Protein AF-A0AAD3E4Z2-F1 (afdb_monomer_lite)

pLDDT: mean 75.25, std 12.5, range [42.59, 95.5]

Organism: NCBI:txid47775

Structure (mmCIF, N/CA/C/O backbone):
data_AF-A0AAD3E4Z2-F1
#
_entry.id   AF-A0AAD3E4Z2-F1
#
loop_
_atom_site.group_PDB
_atom_site.id
_atom_site.type_symbol
_atom_site.label_atom_id
_atom_site.label_alt_id
_atom_site.label_comp_id
_atom_site.label_asym_id
_atom_site.label_entity_id
_atom_site.label_seq_id
_atom_site.pdbx_PDB_ins_code
_atom_site.Cartn_x
_atom_site.Cartn_y
_atom_site.Cartn_z
_atom_site.occupancy
_atom_site.B_iso_or_equiv
_atom_site.auth_seq_id
_atom_site.auth_comp_id
_atom_site.auth_asym_id
_atom_site.auth_atom_id
_atom_site.pdbx_PDB_model_num
ATOM 1 N N . MET A 1 1 ? -6.244 19.804 -0.805 1.00 45.56 1 MET A N 1
ATOM 2 C CA . MET A 1 1 ? -5.254 18.737 -1.057 1.00 45.56 1 MET A CA 1
ATOM 3 C C . MET A 1 1 ? -5.823 17.843 -2.136 1.00 45.56 1 MET A C 1
ATOM 5 O O . MET A 1 1 ? -6.939 17.375 -1.962 1.00 45.56 1 MET A O 1
ATOM 9 N N . GLU A 1 2 ? -5.114 17.656 -3.246 1.00 52.72 2 GLU A N 1
ATOM 10 C CA . GLU A 1 2 ? -5.457 16.604 -4.209 1.00 52.72 2 GLU A CA 1
ATOM 11 C C . GLU A 1 2 ? -4.929 15.277 -3.657 1.00 52.72 2 GLU A C 1
ATOM 13 O O . GLU A 1 2 ? -3.735 15.157 -3.377 1.00 52.72 2 GLU A O 1
ATOM 18 N N . PHE A 1 3 ? -5.822 14.314 -3.439 1.00 56.41 3 PHE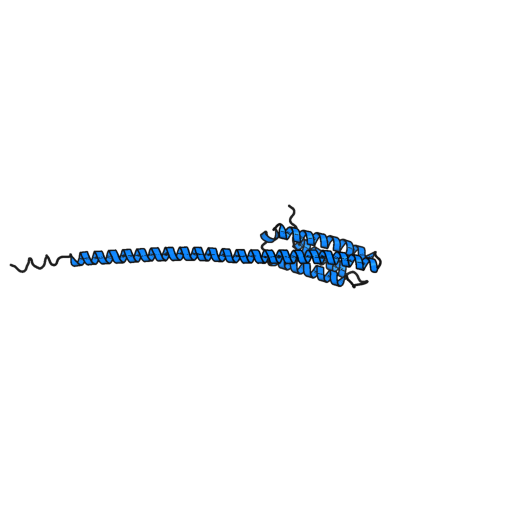 A N 1
ATOM 19 C CA . PHE A 1 3 ? -5.447 12.957 -3.055 1.00 56.41 3 PHE A CA 1
ATOM 20 C C . PHE A 1 3 ? -5.157 12.152 -4.319 1.00 56.41 3 PHE A C 1
ATOM 22 O O . PHE A 1 3 ? -5.949 12.158 -5.263 1.00 56.41 3 PHE A O 1
ATOM 29 N N . PHE A 1 4 ? -4.026 11.454 -4.341 1.00 65.81 4 PHE A N 1
ATOM 30 C CA . PHE A 1 4 ? -3.671 10.574 -5.443 1.00 65.81 4 PHE A CA 1
ATOM 31 C C . PHE A 1 4 ? -4.363 9.231 -5.245 1.00 65.81 4 PHE A C 1
ATOM 33 O O . PHE A 1 4 ? -4.284 8.619 -4.176 1.00 65.81 4 PHE A O 1
ATOM 40 N N . THR A 1 5 ? -5.059 8.766 -6.281 1.00 79.50 5 THR A N 1
ATOM 41 C CA . THR A 1 5 ? -5.741 7.477 -6.232 1.00 79.50 5 THR A CA 1
ATOM 42 C C . THR A 1 5 ? -4.738 6.363 -6.497 1.00 79.50 5 THR A C 1
ATOM 44 O O . THR A 1 5 ? -4.043 6.353 -7.515 1.00 79.50 5 THR A O 1
ATOM 47 N N . ILE A 1 6 ? -4.677 5.395 -5.582 1.00 81.50 6 ILE A N 1
ATOM 48 C CA . ILE A 1 6 ? -3.804 4.224 -5.711 1.00 81.50 6 ILE A CA 1
ATOM 49 C C . ILE A 1 6 ? -4.059 3.479 -7.032 1.00 81.50 6 ILE A C 1
ATOM 51 O O . ILE A 1 6 ? -3.116 3.116 -7.729 1.00 81.50 6 ILE A O 1
ATOM 55 N N . GLY A 1 7 ? -5.326 3.410 -7.460 1.00 82.94 7 GLY A N 1
ATOM 56 C CA . GLY A 1 7 ? -5.732 2.837 -8.745 1.00 82.94 7 GLY A CA 1
ATOM 57 C C . GLY A 1 7 ? -5.131 3.540 -9.970 1.00 82.94 7 GLY A C 1
ATOM 58 O O . GLY A 1 7 ? -4.748 2.873 -10.931 1.00 82.94 7 GLY A O 1
ATOM 59 N N . ALA A 1 8 ? -4.962 4.868 -9.942 1.00 85.06 8 ALA A N 1
ATOM 60 C CA . ALA A 1 8 ? -4.306 5.579 -11.043 1.00 85.06 8 ALA A CA 1
ATOM 61 C C . ALA A 1 8 ? -2.806 5.259 -11.117 1.00 85.06 8 ALA A C 1
ATOM 63 O O . ALA A 1 8 ? -2.235 5.218 -12.206 1.00 85.06 8 ALA A O 1
ATOM 64 N N . VAL A 1 9 ? -2.164 5.014 -9.972 1.00 84.06 9 VAL A N 1
ATOM 65 C CA . VAL A 1 9 ? -0.747 4.629 -9.919 1.00 84.06 9 VAL A CA 1
ATOM 66 C C . VAL A 1 9 ? -0.555 3.175 -10.356 1.00 84.06 9 VAL A C 1
ATOM 68 O O . VAL A 1 9 ? 0.356 2.908 -11.133 1.00 84.06 9 VAL A O 1
ATOM 71 N N . ILE A 1 10 ? -1.454 2.267 -9.966 1.00 85.56 10 ILE A N 1
ATOM 72 C CA . ILE A 1 10 ? -1.491 0.876 -10.454 1.00 85.56 10 ILE A CA 1
ATOM 73 C C . ILE A 1 10 ? -1.631 0.845 -11.983 1.00 85.56 10 ILE A C 1
ATOM 75 O O . ILE A 1 10 ? -0.868 0.164 -12.663 1.00 85.56 10 ILE A O 1
ATOM 79 N N . THR A 1 11 ? -2.547 1.644 -12.536 1.00 87.38 11 THR A N 1
ATOM 80 C CA . THR A 1 11 ? -2.731 1.758 -13.994 1.00 87.38 11 THR A CA 1
ATOM 81 C C . THR A 1 11 ? -1.463 2.282 -14.680 1.00 87.38 11 THR A C 1
ATOM 83 O O . THR A 1 11 ? -1.077 1.813 -15.747 1.00 87.38 11 THR A O 1
ATOM 86 N N . LEU A 1 12 ? -0.763 3.233 -14.052 1.00 84.38 12 LEU A N 1
ATOM 87 C CA . LEU A 1 12 ? 0.498 3.754 -14.574 1.00 84.38 12 LEU A CA 1
ATOM 88 C C . LEU A 1 12 ? 1.622 2.704 -14.556 1.00 84.38 12 LEU A C 1
ATOM 90 O O . LEU A 1 12 ? 2.438 2.702 -15.476 1.00 84.38 12 LEU A O 1
ATOM 94 N N . CYS A 1 13 ? 1.664 1.810 -13.561 1.00 83.88 13 CYS A N 1
ATOM 95 C CA . CYS A 1 13 ? 2.580 0.666 -13.571 1.00 83.88 13 CYS A CA 1
ATOM 96 C C . CYS A 1 13 ? 2.341 -0.223 -14.796 1.00 83.88 13 CYS A C 1
ATOM 98 O O . CYS A 1 13 ? 3.298 -0.532 -15.502 1.00 83.88 13 CYS A O 1
ATOM 100 N N . ALA A 1 14 ? 1.080 -0.567 -15.079 1.00 84.69 14 ALA A N 1
ATOM 101 C CA . ALA A 1 14 ? 0.722 -1.396 -16.230 1.00 84.69 14 ALA A CA 1
ATOM 102 C C . ALA A 1 14 ? 1.179 -0.758 -17.553 1.00 84.69 14 ALA A C 1
ATOM 104 O O . ALA A 1 14 ? 1.888 -1.395 -18.326 1.00 84.69 14 ALA A O 1
ATOM 105 N N . HIS A 1 15 ? 0.902 0.534 -17.763 1.00 84.75 15 HIS A N 1
ATOM 106 C CA . HIS A 1 15 ? 1.352 1.241 -18.969 1.00 84.75 15 HIS A CA 1
ATOM 107 C C . HIS A 1 15 ? 2.879 1.292 -19.110 1.00 84.75 15 HIS A C 1
ATOM 109 O O . HIS A 1 15 ? 3.412 1.205 -20.213 1.00 84.75 15 HIS A O 1
ATOM 115 N N . VAL A 1 16 ? 3.607 1.470 -18.003 1.00 80.06 16 VAL A N 1
ATOM 116 C CA . VAL A 1 16 ? 5.075 1.449 -18.027 1.00 80.06 16 VAL A CA 1
ATOM 117 C C . VAL A 1 16 ? 5.588 0.059 -18.383 1.00 80.06 16 VAL A C 1
ATOM 119 O O . VAL A 1 16 ? 6.527 -0.046 -19.164 1.00 80.06 16 VAL A O 1
ATOM 122 N N . TRP A 1 17 ? 4.988 -0.988 -17.820 1.00 82.94 17 TRP A N 1
ATOM 123 C CA . TRP A 1 17 ? 5.352 -2.369 -18.109 1.00 82.94 17 TRP A CA 1
ATOM 124 C C . TRP A 1 17 ? 5.124 -2.711 -19.587 1.00 82.94 17 TRP A C 1
ATOM 126 O O . TRP A 1 17 ? 6.060 -3.146 -20.252 1.00 82.94 17 TRP A O 1
ATOM 136 N N . GLU A 1 18 ? 3.946 -2.394 -20.129 1.00 82.44 18 GLU A N 1
ATOM 137 C CA . GLU A 1 18 ? 3.632 -2.571 -21.554 1.00 82.44 18 GLU A CA 1
ATOM 138 C C . GLU A 1 18 ? 4.613 -1.804 -22.449 1.00 82.44 18 GLU A C 1
ATOM 140 O O . GLU A 1 18 ? 5.146 -2.342 -23.416 1.00 82.44 18 GLU A O 1
ATOM 145 N N . ALA A 1 19 ? 4.917 -0.548 -22.107 1.00 77.62 19 ALA A N 1
ATOM 146 C CA . ALA A 1 19 ? 5.860 0.260 -22.874 1.00 77.62 19 ALA A CA 1
ATOM 147 C C . ALA A 1 19 ? 7.285 -0.318 -22.868 1.00 77.62 19 ALA A C 1
ATOM 149 O O . ALA A 1 19 ? 8.036 -0.092 -23.816 1.00 77.62 19 ALA A O 1
ATOM 150 N N . VAL A 1 20 ? 7.669 -1.027 -21.804 1.00 76.50 20 VAL A N 1
ATOM 151 C CA . VAL A 1 20 ? 8.956 -1.722 -21.712 1.00 76.50 20 VAL A CA 1
ATOM 152 C C . VAL A 1 20 ? 8.947 -3.008 -22.540 1.00 76.50 20 VAL A C 1
ATOM 154 O O . VAL A 1 20 ? 9.919 -3.256 -23.250 1.00 76.50 20 VAL A O 1
ATOM 157 N N . ASP A 1 21 ? 7.866 -3.789 -22.487 1.00 77.38 21 ASP A N 1
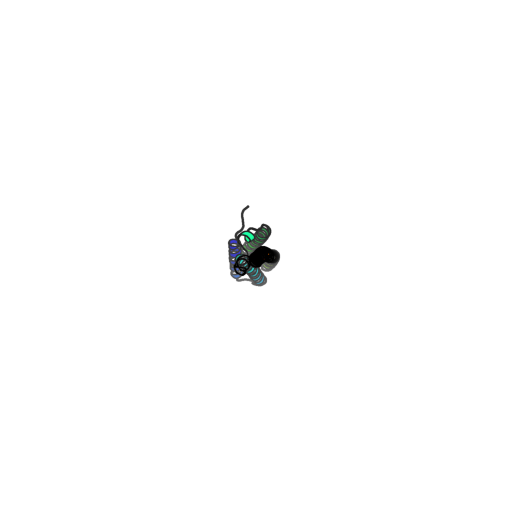ATOM 158 C CA . ASP A 1 21 ? 7.731 -5.053 -23.226 1.00 77.38 21 ASP A CA 1
ATOM 159 C C . ASP A 1 21 ? 7.715 -4.844 -24.752 1.00 77.38 21 ASP A C 1
ATOM 161 O O . ASP A 1 21 ? 8.306 -5.614 -25.506 1.00 77.38 21 ASP A O 1
ATOM 165 N N . MET A 1 22 ? 7.149 -3.720 -25.204 1.00 76.19 22 MET A N 1
ATOM 166 C CA . MET A 1 22 ? 7.107 -3.313 -26.615 1.00 76.19 22 MET A CA 1
ATOM 167 C C . MET A 1 22 ? 8.476 -2.896 -27.196 1.00 76.19 22 MET A C 1
ATOM 169 O O . MET A 1 22 ? 8.568 -2.551 -28.376 1.00 76.19 22 MET A O 1
ATOM 173 N N . ILE A 1 23 ? 9.556 -2.882 -26.402 1.00 72.12 23 ILE A N 1
ATOM 174 C CA . ILE A 1 23 ? 10.911 -2.584 -26.887 1.00 72.12 23 ILE A CA 1
ATOM 175 C C . ILE A 1 23 ? 11.584 -3.887 -27.336 1.00 72.12 23 ILE A C 1
ATOM 177 O O . ILE A 1 23 ? 12.150 -4.630 -26.537 1.00 72.12 23 ILE A O 1
ATOM 181 N N . GLU A 1 24 ? 11.565 -4.131 -28.647 1.00 63.28 24 GLU A N 1
ATOM 182 C CA . GLU A 1 24 ? 12.104 -5.354 -29.265 1.00 63.28 24 GLU A CA 1
ATOM 183 C C . GLU A 1 24 ? 13.644 -5.465 -29.167 1.00 63.28 24 GLU A C 1
ATOM 185 O O . GLU A 1 24 ? 14.185 -6.565 -29.039 1.00 63.28 24 GLU A O 1
ATOM 190 N N . ASP A 1 25 ? 14.361 -4.331 -29.158 1.00 59.47 25 ASP A N 1
ATOM 191 C CA . ASP A 1 25 ? 15.830 -4.272 -29.192 1.00 59.47 25 ASP A CA 1
ATOM 192 C C . ASP A 1 25 ? 16.467 -3.996 -27.816 1.00 59.47 25 ASP A C 1
ATOM 194 O O . ASP A 1 25 ? 16.352 -2.897 -27.264 1.00 59.47 25 ASP A O 1
ATOM 198 N N . SER A 1 26 ? 17.293 -4.941 -27.342 1.00 56.62 26 SER A N 1
ATOM 199 C CA . SER A 1 26 ? 18.105 -4.870 -26.109 1.00 56.62 26 SER A CA 1
ATOM 200 C C . SER A 1 26 ? 17.297 -4.883 -24.800 1.00 56.62 26 SER A C 1
ATOM 202 O O . SER A 1 26 ? 17.237 -3.889 -24.072 1.00 56.62 26 SER A O 1
ATOM 204 N N . LYS A 1 27 ? 16.799 -6.069 -24.431 1.00 58.09 27 LYS A N 1
ATOM 205 C CA . LYS A 1 27 ? 16.125 -6.359 -23.148 1.00 58.09 27 LYS A CA 1
ATOM 206 C C . LYS A 1 27 ? 17.017 -6.256 -21.896 1.00 58.09 27 LYS A C 1
ATOM 208 O O . LYS A 1 27 ? 16.527 -6.154 -20.770 1.00 58.09 27 LYS A O 1
ATOM 213 N N . LEU A 1 28 ? 18.343 -6.210 -22.073 1.00 55.47 28 LEU A N 1
ATOM 214 C CA . LEU A 1 28 ? 19.323 -6.102 -20.984 1.00 55.47 28 LEU A CA 1
ATOM 215 C C . LEU A 1 28 ? 19.136 -4.799 -20.181 1.00 55.47 28 LEU A C 1
ATOM 217 O O . LEU A 1 28 ? 19.526 -3.715 -20.611 1.00 55.47 28 LEU A O 1
ATOM 221 N N . GLY A 1 29 ? 18.540 -4.924 -18.992 1.00 57.97 29 GLY A N 1
ATOM 222 C CA . GLY A 1 29 ? 18.260 -3.831 -18.049 1.00 57.97 29 GLY A CA 1
ATOM 223 C C . GLY A 1 29 ? 16.809 -3.334 -18.064 1.00 57.97 29 GLY A C 1
ATOM 224 O O . GLY A 1 29 ? 16.350 -2.792 -17.058 1.00 57.97 29 GLY A O 1
ATOM 225 N N . LEU A 1 30 ? 16.077 -3.577 -19.153 1.00 68.88 30 LEU A N 1
ATOM 226 C CA . LEU A 1 30 ? 14.650 -3.274 -19.281 1.00 68.88 30 LEU A CA 1
ATOM 227 C C . LEU A 1 30 ? 13.779 -4.354 -18.625 1.00 68.88 30 LEU A C 1
ATOM 229 O O . LEU A 1 30 ? 12.847 -4.009 -17.907 1.00 68.88 30 LEU A O 1
ATOM 233 N N . ASP A 1 31 ? 14.155 -5.631 -18.719 1.00 72.75 31 ASP A N 1
ATOM 234 C CA . ASP A 1 31 ? 13.451 -6.714 -18.008 1.00 72.75 31 ASP A CA 1
ATOM 235 C C . ASP A 1 31 ? 13.483 -6.507 -16.487 1.00 72.75 31 ASP A C 1
ATOM 237 O O . ASP A 1 31 ? 12.495 -6.691 -15.777 1.00 72.75 31 ASP A O 1
ATOM 241 N N . HIS A 1 32 ? 14.628 -6.051 -15.969 1.00 73.88 32 HIS A N 1
ATOM 242 C CA . HIS A 1 32 ? 14.761 -5.759 -14.546 1.00 73.88 32 HIS A CA 1
ATOM 243 C C . HIS A 1 32 ? 13.896 -4.559 -14.137 1.00 73.88 32 HIS A C 1
ATOM 245 O O . HIS A 1 32 ? 13.344 -4.542 -13.039 1.00 73.88 32 HIS A O 1
ATOM 251 N N . LEU A 1 33 ? 13.740 -3.571 -15.023 1.00 73.56 33 LEU A N 1
ATOM 252 C CA . LEU A 1 33 ? 12.855 -2.428 -14.816 1.00 73.56 33 LEU A CA 1
ATOM 253 C C . LEU A 1 33 ? 11.388 -2.858 -14.784 1.00 73.56 33 LEU A C 1
ATOM 255 O O . LEU A 1 33 ? 10.684 -2.492 -13.845 1.00 73.56 33 LEU A O 1
ATOM 259 N N . ALA A 1 34 ? 10.962 -3.672 -15.749 1.00 78.00 34 ALA A N 1
ATOM 260 C CA . ALA A 1 34 ? 9.626 -4.253 -15.800 1.00 78.00 34 ALA A CA 1
ATOM 261 C C . ALA A 1 34 ? 9.309 -5.043 -14.520 1.00 78.00 34 ALA A C 1
ATOM 263 O O . ALA A 1 34 ? 8.276 -4.810 -13.896 1.00 78.00 34 ALA A O 1
ATOM 264 N N . GLN A 1 35 ? 10.239 -5.886 -14.058 1.00 81.06 35 GLN A N 1
ATOM 265 C CA . GLN A 1 35 ? 10.071 -6.631 -12.809 1.00 81.06 35 GLN A CA 1
ATOM 266 C C . GLN A 1 35 ? 9.927 -5.712 -11.588 1.00 81.06 35 GLN A C 1
ATOM 268 O O . GLN A 1 35 ? 9.107 -5.968 -10.711 1.00 81.06 35 GLN A O 1
ATOM 273 N N . GLN A 1 36 ? 10.714 -4.634 -11.496 1.00 80.38 36 GLN A N 1
ATOM 274 C CA . GLN A 1 36 ? 10.595 -3.694 -10.375 1.00 80.38 36 GLN A CA 1
ATOM 275 C C . GLN A 1 36 ? 9.274 -2.917 -10.409 1.00 80.38 36 GLN A C 1
ATOM 277 O O . GLN A 1 36 ? 8.693 -2.670 -9.355 1.00 80.38 36 GLN A O 1
ATOM 282 N N . VAL A 1 37 ? 8.789 -2.548 -11.597 1.00 82.50 37 VAL A N 1
ATOM 283 C CA . VAL A 1 37 ? 7.474 -1.911 -11.771 1.00 82.50 37 VAL A CA 1
ATOM 284 C C . VAL A 1 37 ? 6.360 -2.856 -11.321 1.00 82.50 37 VAL A C 1
ATOM 286 O O . VAL A 1 37 ? 5.482 -2.425 -10.576 1.00 82.50 37 VAL A O 1
ATOM 289 N N . HIS A 1 38 ? 6.448 -4.138 -11.684 1.00 83.12 38 HIS A N 1
ATOM 290 C CA . HIS A 1 38 ? 5.507 -5.167 -11.242 1.00 83.12 38 HIS A CA 1
ATOM 291 C C . HIS A 1 38 ? 5.513 -5.326 -9.717 1.00 83.12 38 HIS A C 1
ATOM 293 O O . HIS A 1 38 ? 4.471 -5.237 -9.081 1.00 83.12 38 HIS A O 1
ATOM 299 N N . ASN A 1 39 ? 6.692 -5.436 -9.097 1.00 81.50 39 ASN A N 1
ATOM 300 C CA . ASN A 1 39 ? 6.794 -5.550 -7.639 1.00 81.50 39 ASN A CA 1
ATOM 301 C C . ASN A 1 39 ? 6.165 -4.345 -6.912 1.00 81.50 39 ASN A C 1
ATOM 303 O O . ASN A 1 39 ? 5.582 -4.493 -5.840 1.00 81.50 39 ASN A O 1
ATOM 307 N N . VAL A 1 40 ? 6.301 -3.135 -7.467 1.00 81.69 40 VAL A N 1
ATOM 308 C CA . VAL A 1 40 ? 5.656 -1.932 -6.916 1.00 81.69 40 VAL A CA 1
ATOM 309 C C . VAL A 1 40 ? 4.145 -1.972 -7.124 1.00 81.69 40 VAL A C 1
ATOM 311 O O . VAL A 1 40 ? 3.406 -1.582 -6.224 1.00 81.69 40 VAL A O 1
ATOM 314 N N . GLN A 1 41 ? 3.679 -2.450 -8.277 1.00 85.69 41 GLN A N 1
ATOM 315 C CA . GLN A 1 41 ? 2.259 -2.641 -8.556 1.00 85.69 41 GLN A CA 1
ATOM 316 C C . GLN A 1 41 ? 1.615 -3.613 -7.565 1.00 85.69 41 GLN A C 1
ATOM 318 O O . GLN A 1 41 ? 0.606 -3.258 -6.962 1.00 85.69 41 GLN A O 1
ATOM 323 N N . ASP A 1 42 ? 2.234 -4.771 -7.328 1.00 85.38 42 ASP A N 1
ATOM 324 C CA . ASP A 1 42 ? 1.751 -5.767 -6.365 1.00 85.38 42 ASP A CA 1
ATOM 325 C C . ASP A 1 42 ? 1.618 -5.159 -4.967 1.00 85.38 42 ASP A C 1
ATOM 327 O O . ASP A 1 42 ? 0.608 -5.339 -4.292 1.00 85.38 42 ASP A O 1
ATOM 331 N N . LYS A 1 43 ? 2.602 -4.352 -4.552 1.00 79.56 43 LYS A N 1
ATOM 332 C CA . LYS A 1 43 ? 2.570 -3.652 -3.260 1.00 79.56 43 LYS A CA 1
ATOM 333 C C . LYS A 1 43 ? 1.482 -2.583 -3.180 1.00 79.56 43 LYS A C 1
ATOM 335 O O . LYS A 1 43 ? 0.944 -2.349 -2.102 1.00 79.56 43 LYS A O 1
ATOM 340 N N . LEU A 1 44 ? 1.157 -1.918 -4.287 1.00 83.19 44 LEU A N 1
ATOM 341 C CA . LEU A 1 44 ? 0.047 -0.964 -4.342 1.00 83.19 44 LEU A CA 1
ATOM 342 C C . LEU A 1 44 ? -1.313 -1.674 -4.287 1.00 83.19 44 LEU A C 1
ATOM 344 O O . LEU A 1 44 ? -2.228 -1.149 -3.661 1.00 83.19 44 LEU A O 1
ATOM 348 N N . ILE A 1 45 ? -1.439 -2.852 -4.901 1.00 86.06 45 ILE A N 1
ATOM 349 C CA . ILE A 1 45 ? -2.644 -3.690 -4.810 1.00 86.06 45 ILE A CA 1
ATOM 350 C C . ILE A 1 45 ? -2.810 -4.199 -3.377 1.00 86.06 45 ILE A C 1
ATOM 352 O O . ILE A 1 45 ? -3.849 -3.981 -2.768 1.00 86.06 45 ILE A O 1
ATOM 356 N N . GLU A 1 46 ? -1.751 -4.760 -2.793 1.00 82.06 46 GLU A N 1
ATOM 357 C CA . GLU A 1 46 ? -1.741 -5.211 -1.398 1.00 82.06 46 GLU A CA 1
ATOM 358 C C . GLU A 1 46 ? -2.132 -4.074 -0.440 1.00 82.06 46 GLU A C 1
ATOM 360 O O . GLU A 1 46 ? -2.945 -4.259 0.460 1.00 82.06 46 GLU A O 1
ATOM 365 N N . ALA A 1 47 ? -1.622 -2.861 -0.668 1.00 79.31 47 ALA A N 1
ATOM 366 C CA . ALA A 1 47 ? -2.028 -1.686 0.093 1.00 79.31 47 ALA A CA 1
ATOM 367 C C . ALA A 1 47 ? -3.510 -1.329 -0.095 1.00 79.31 47 ALA A C 1
ATOM 369 O O . ALA A 1 47 ? -4.159 -0.933 0.868 1.00 79.31 47 ALA A O 1
ATOM 370 N N . GLN A 1 48 ? -4.037 -1.436 -1.317 1.00 84.25 48 GLN A N 1
ATOM 371 C CA . GLN A 1 48 ? -5.441 -1.157 -1.619 1.00 84.25 48 GLN A CA 1
ATOM 372 C C . GLN A 1 48 ? -6.386 -2.165 -0.953 1.00 84.25 48 GLN A C 1
ATOM 374 O O . GLN A 1 48 ? -7.462 -1.766 -0.509 1.00 84.25 48 GLN A O 1
ATOM 379 N N . ASP A 1 49 ? -5.975 -3.430 -0.877 1.00 83.19 49 ASP A N 1
ATOM 380 C CA . ASP A 1 49 ? -6.774 -4.521 -0.322 1.00 83.19 49 ASP A CA 1
ATOM 381 C C . ASP A 1 49 ? -6.706 -4.575 1.211 1.00 83.19 49 ASP A C 1
ATOM 383 O O . ASP A 1 49 ? -7.709 -4.855 1.868 1.00 83.19 49 ASP A O 1
ATOM 387 N N . LEU A 1 50 ? -5.532 -4.307 1.796 1.00 78.25 50 LEU A N 1
ATOM 388 C CA . LEU A 1 50 ? -5.304 -4.454 3.237 1.00 78.25 50 LEU A CA 1
ATOM 389 C C . LEU A 1 50 ? -5.600 -3.190 4.047 1.00 78.25 50 LEU A C 1
ATOM 391 O O . LEU A 1 50 ? -5.892 -3.293 5.240 1.00 78.25 50 LEU A O 1
ATOM 395 N N . LEU A 1 51 ? -5.492 -1.995 3.455 1.00 76.25 51 LEU A N 1
ATOM 396 C CA . LEU A 1 51 ? -5.684 -0.753 4.201 1.00 76.25 51 LEU A CA 1
ATOM 397 C C . LEU A 1 51 ? -7.129 -0.247 4.110 1.00 76.25 51 LEU A C 1
ATOM 399 O O . LEU A 1 51 ? -7.688 -0.139 3.016 1.00 76.25 51 LEU A O 1
ATOM 403 N N . PRO A 1 52 ? -7.719 0.185 5.241 1.00 80.06 52 PRO A N 1
ATOM 404 C CA . PRO A 1 52 ? -8.957 0.949 5.220 1.00 80.06 52 PRO A CA 1
ATOM 405 C C . PRO A 1 52 ? -8.827 2.192 4.329 1.00 80.06 52 PRO A C 1
ATOM 407 O O . PRO A 1 52 ? -7.781 2.844 4.292 1.00 80.06 52 PRO A O 1
ATOM 410 N N . GLN A 1 53 ? -9.923 2.583 3.672 1.00 79.38 53 GLN A N 1
ATOM 411 C CA . GLN A 1 53 ? -9.972 3.759 2.785 1.00 79.38 53 GLN A CA 1
ATOM 412 C C . GLN A 1 53 ? -9.485 5.055 3.449 1.00 79.38 53 GLN A C 1
ATOM 414 O O . GLN A 1 53 ? -8.972 5.946 2.773 1.00 79.38 53 GLN A O 1
ATOM 419 N N . ASP A 1 54 ? -9.631 5.173 4.766 1.00 81.56 54 ASP A N 1
ATOM 420 C CA . ASP A 1 54 ? -9.200 6.355 5.509 1.00 81.56 54 ASP A CA 1
ATOM 421 C C . ASP A 1 54 ? -7.693 6.351 5.792 1.00 81.56 54 ASP A C 1
ATOM 423 O O . ASP A 1 54 ? -7.056 7.402 5.729 1.00 81.56 54 ASP A O 1
ATOM 427 N N . GLU A 1 55 ? -7.090 5.175 5.971 1.00 79.44 55 GLU A N 1
ATOM 428 C CA . GLU A 1 55 ? -5.636 5.025 6.102 1.00 79.44 55 GLU A CA 1
ATOM 429 C C . GLU A 1 55 ? -4.931 5.245 4.757 1.00 79.44 55 GLU A C 1
ATOM 431 O O . GLU A 1 55 ? -3.847 5.824 4.707 1.00 79.44 55 GLU A O 1
ATOM 436 N N . LEU A 1 56 ? -5.582 4.905 3.637 1.00 73.81 56 LEU A N 1
ATOM 437 C CA . LEU A 1 56 ? -5.093 5.247 2.294 1.00 73.81 56 LEU A CA 1
ATOM 438 C C . LEU A 1 56 ? -4.990 6.765 2.060 1.00 73.81 56 LEU A C 1
ATOM 440 O O . LEU A 1 56 ? -4.223 7.207 1.199 1.00 73.81 56 LEU A O 1
ATOM 444 N N . LYS A 1 57 ? -5.731 7.579 2.822 1.00 80.62 57 LYS A N 1
ATOM 445 C CA . LYS A 1 57 ? -5.664 9.052 2.780 1.00 80.62 57 LYS A CA 1
ATOM 446 C C . LYS A 1 57 ? -4.616 9.628 3.733 1.00 80.62 57 LYS A C 1
ATOM 448 O O . LYS A 1 57 ? -4.399 10.840 3.709 1.00 80.62 57 LYS A O 1
ATOM 453 N N . SER A 1 58 ? -3.962 8.793 4.543 1.00 81.75 58 SER A N 1
ATOM 454 C CA . SER A 1 58 ? -2.897 9.216 5.451 1.00 81.75 58 SER A CA 1
ATOM 455 C C . SER A 1 58 ? -1.782 9.935 4.691 1.00 81.75 58 SER A C 1
ATOM 457 O O . SER A 1 58 ? -1.376 9.518 3.604 1.00 81.75 58 SER A O 1
ATOM 459 N N . GLU A 1 59 ? -1.259 11.019 5.268 1.00 80.75 59 GLU A N 1
ATOM 460 C CA . GLU A 1 59 ? -0.222 11.843 4.640 1.00 80.75 59 GLU A CA 1
ATOM 461 C C . GLU A 1 59 ? 1.031 11.022 4.299 1.00 80.75 59 GLU A C 1
ATOM 463 O O . GLU A 1 59 ? 1.634 11.207 3.240 1.00 80.75 59 GLU A O 1
ATOM 468 N N . SER A 1 60 ? 1.402 10.068 5.158 1.00 76.56 60 SER A N 1
ATOM 469 C CA . SER A 1 60 ? 2.555 9.192 4.936 1.00 76.56 60 SER A CA 1
ATOM 470 C C . SER A 1 60 ? 2.359 8.281 3.717 1.00 76.56 60 SER A C 1
ATOM 472 O O . SER A 1 60 ? 3.277 8.142 2.902 1.00 76.56 60 SER A O 1
ATOM 474 N N . VAL A 1 61 ? 1.154 7.724 3.553 1.00 76.12 61 VAL A N 1
ATOM 475 C CA . VAL A 1 61 ? 0.760 6.890 2.407 1.00 76.12 61 VAL A CA 1
ATOM 476 C C . VAL A 1 61 ? 0.715 7.724 1.141 1.00 76.12 61 VAL A C 1
ATOM 478 O O . VAL A 1 61 ? 1.357 7.382 0.152 1.00 76.12 61 VAL A O 1
ATOM 481 N N . GLN A 1 62 ? 0.028 8.863 1.177 1.00 82.50 62 GLN A N 1
ATOM 482 C CA . GLN A 1 62 ? -0.109 9.757 0.031 1.00 82.50 62 GLN A CA 1
ATOM 483 C C . GLN A 1 62 ? 1.246 10.288 -0.448 1.00 82.50 62 GLN A C 1
ATOM 485 O O . GLN A 1 62 ? 1.492 10.365 -1.652 1.00 82.50 62 GLN A O 1
ATOM 490 N N . LYS A 1 63 ? 2.175 10.576 0.471 1.00 81.69 63 LYS A N 1
ATOM 491 C CA . LYS A 1 63 ? 3.549 10.966 0.131 1.00 81.69 63 LYS A CA 1
ATOM 492 C C . LYS A 1 63 ? 4.320 9.834 -0.554 1.00 81.69 63 LYS A C 1
ATOM 494 O O . LYS A 1 63 ? 5.042 10.099 -1.516 1.00 81.69 63 LYS A O 1
ATOM 499 N N . ALA A 1 64 ? 4.152 8.589 -0.103 1.00 76.88 64 ALA A N 1
ATOM 500 C CA . ALA A 1 64 ? 4.757 7.421 -0.744 1.00 76.88 64 ALA A CA 1
ATOM 501 C C . ALA A 1 64 ? 4.151 7.150 -2.135 1.00 76.88 64 ALA A C 1
ATOM 503 O O . ALA A 1 64 ? 4.896 7.001 -3.104 1.00 76.88 64 ALA A O 1
ATOM 504 N N . ILE A 1 65 ? 2.817 7.175 -2.255 1.00 82.75 65 ILE A N 1
ATOM 505 C CA . ILE A 1 65 ? 2.082 7.008 -3.520 1.00 82.75 65 ILE A CA 1
ATOM 506 C C . ILE A 1 65 ? 2.509 8.075 -4.533 1.00 82.75 65 ILE A C 1
ATOM 508 O O . ILE A 1 65 ? 2.822 7.748 -5.677 1.00 82.75 65 ILE A O 1
ATOM 512 N N . LYS A 1 66 ? 2.594 9.342 -4.112 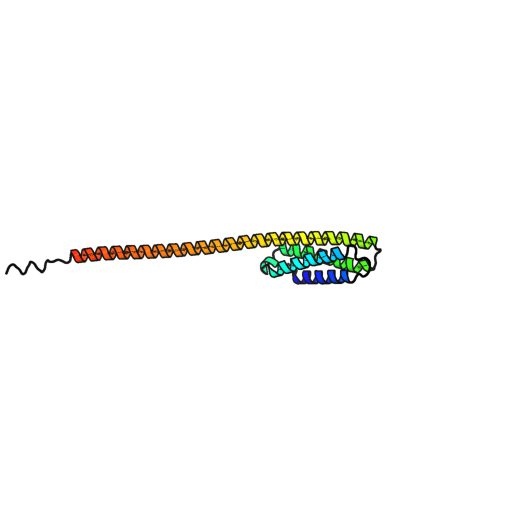1.00 83.75 66 LYS A N 1
ATOM 513 C CA . LYS A 1 66 ? 3.068 10.439 -4.963 1.00 83.75 66 LYS A CA 1
ATOM 514 C C . LYS A 1 66 ? 4.502 10.208 -5.443 1.00 83.75 66 LYS A C 1
ATOM 516 O O . LYS A 1 66 ? 4.774 10.342 -6.632 1.00 83.75 66 LYS A O 1
ATOM 521 N N . GLY A 1 67 ? 5.407 9.810 -4.546 1.00 79.81 67 GLY A N 1
ATOM 522 C CA . GLY A 1 67 ? 6.795 9.504 -4.905 1.00 79.81 67 GLY A CA 1
ATOM 523 C C . GLY A 1 67 ? 6.911 8.383 -5.944 1.00 79.81 67 GLY A C 1
ATOM 524 O O . GLY A 1 67 ? 7.724 8.475 -6.865 1.00 79.81 67 GLY A O 1
ATOM 525 N N . ILE A 1 68 ? 6.059 7.358 -5.844 1.00 80.12 68 ILE A N 1
ATOM 526 C CA . ILE A 1 68 ? 5.965 6.297 -6.853 1.00 80.12 68 ILE A CA 1
ATOM 527 C C . ILE A 1 68 ? 5.428 6.843 -8.171 1.00 80.12 68 ILE A C 1
ATOM 529 O O . ILE A 1 68 ? 6.014 6.584 -9.220 1.00 80.12 68 ILE A O 1
ATOM 533 N N . GLN A 1 69 ? 4.341 7.612 -8.136 1.00 84.69 69 GLN A N 1
ATOM 534 C CA . GLN A 1 69 ? 3.750 8.178 -9.343 1.00 84.69 69 GLN A CA 1
ATOM 535 C C . GLN A 1 69 ? 4.751 9.056 -10.105 1.00 84.69 69 GLN A C 1
ATOM 537 O O . GLN A 1 69 ? 4.852 8.946 -11.327 1.00 84.69 69 GLN A O 1
ATOM 542 N N . ASP A 1 70 ? 5.513 9.894 -9.402 1.00 83.38 70 ASP A N 1
ATOM 543 C CA . ASP A 1 70 ? 6.541 10.745 -10.002 1.00 83.38 70 ASP A CA 1
ATOM 544 C C . ASP A 1 70 ? 7.655 9.903 -10.648 1.00 83.38 70 ASP A C 1
ATOM 546 O O . ASP A 1 70 ? 8.027 10.144 -11.803 1.00 83.38 70 ASP A O 1
ATOM 550 N N . ALA A 1 71 ? 8.128 8.858 -9.957 1.00 78.19 71 ALA A N 1
ATOM 551 C CA . ALA A 1 71 ? 9.130 7.932 -10.484 1.00 78.19 71 ALA A CA 1
ATOM 552 C C . ALA A 1 71 ? 8.627 7.163 -11.720 1.00 78.19 71 ALA A C 1
ATOM 554 O O . ALA A 1 71 ? 9.359 7.025 -12.702 1.00 78.19 71 ALA A O 1
ATOM 555 N N . LEU A 1 72 ? 7.372 6.707 -11.711 1.00 81.44 72 LEU A N 1
ATOM 556 C CA . LEU A 1 72 ? 6.747 6.009 -12.835 1.00 81.44 72 LEU A CA 1
ATOM 557 C C . LEU A 1 72 ? 6.491 6.939 -14.025 1.00 81.44 72 LEU A C 1
ATOM 559 O O . LEU A 1 72 ? 6.707 6.540 -15.166 1.00 81.44 72 LEU A O 1
ATOM 563 N N . ARG A 1 73 ? 6.091 8.197 -13.798 1.00 85.06 73 ARG A N 1
ATOM 564 C CA . ARG A 1 73 ? 5.949 9.190 -14.879 1.00 85.06 73 ARG A CA 1
ATOM 565 C C . ARG A 1 73 ? 7.287 9.477 -15.548 1.00 85.06 73 ARG A C 1
ATOM 567 O O . ARG A 1 73 ? 7.346 9.631 -16.768 1.00 85.06 73 ARG A O 1
ATOM 574 N N . GLU A 1 74 ? 8.355 9.584 -14.764 1.00 79.75 74 GLU A N 1
ATOM 575 C CA . GLU A 1 74 ? 9.703 9.748 -15.300 1.00 79.75 74 GLU A CA 1
ATOM 576 C C . GLU A 1 74 ? 10.152 8.497 -16.063 1.00 79.75 74 GLU A C 1
ATOM 578 O O . GLU A 1 74 ? 10.657 8.622 -17.178 1.00 79.75 74 GLU A O 1
ATOM 583 N N . CYS A 1 75 ? 9.881 7.308 -15.516 1.00 78.44 75 CYS A N 1
ATOM 584 C CA . CYS A 1 75 ? 10.112 6.029 -16.181 1.00 78.44 75 CYS A CA 1
ATOM 585 C C . CYS A 1 75 ? 9.433 5.985 -17.553 1.00 78.44 75 CYS A C 1
ATOM 587 O O . CYS A 1 75 ? 10.115 5.863 -18.569 1.00 78.44 75 CYS A O 1
ATOM 589 N N . HIS A 1 76 ? 8.118 6.208 -17.596 1.00 79.69 76 HIS A N 1
ATOM 590 C CA . HIS A 1 76 ? 7.322 6.217 -18.820 1.00 79.69 76 HIS A CA 1
ATOM 591 C C . HIS A 1 76 ? 7.901 7.176 -19.870 1.00 79.69 76 HIS A C 1
ATOM 593 O O . HIS A 1 76 ? 8.135 6.799 -21.016 1.00 79.69 76 HIS A O 1
ATOM 599 N N . LYS A 1 77 ? 8.227 8.417 -19.472 1.00 79.75 77 LYS A N 1
ATOM 600 C CA . LYS A 1 77 ? 8.828 9.419 -20.371 1.00 79.75 77 LYS A CA 1
ATOM 601 C C . LYS A 1 77 ? 10.142 8.953 -20.988 1.00 79.75 77 LYS A C 1
ATOM 603 O O . LYS A 1 77 ? 10.444 9.340 -22.116 1.00 79.75 77 LYS A O 1
ATOM 608 N N . VAL A 1 78 ? 10.956 8.215 -20.242 1.00 72.56 78 VAL A N 1
ATOM 609 C CA . VAL A 1 78 ? 12.250 7.751 -20.733 1.00 72.56 78 VAL A CA 1
ATOM 610 C C . VAL A 1 78 ? 12.099 6.493 -21.576 1.00 72.56 78 VAL A C 1
ATOM 612 O O . VAL A 1 78 ? 12.699 6.446 -22.644 1.00 72.56 78 VAL A O 1
ATOM 615 N N . VAL A 1 79 ? 11.252 5.542 -21.181 1.00 73.00 79 VAL A N 1
ATOM 616 C CA . VAL A 1 79 ? 10.914 4.351 -21.981 1.00 73.00 79 VAL A CA 1
ATOM 617 C C . VAL A 1 79 ? 10.393 4.769 -23.363 1.00 73.00 79 VAL A C 1
ATOM 619 O O . VAL A 1 79 ? 10.936 4.337 -24.376 1.00 73.00 79 VAL A O 1
ATOM 622 N N . CYS A 1 80 ? 9.495 5.759 -23.441 1.00 72.25 80 CYS A N 1
ATOM 623 C CA . CYS A 1 80 ? 9.055 6.335 -24.721 1.00 72.25 80 CYS A CA 1
ATOM 624 C C . CYS A 1 80 ? 10.187 6.972 -25.560 1.00 72.25 80 CYS A C 1
ATOM 626 O O . CYS A 1 80 ? 10.043 7.136 -26.771 1.00 72.25 80 CYS A O 1
ATOM 628 N N . LYS A 1 81 ? 11.303 7.385 -24.942 1.00 70.81 81 LYS A N 1
ATOM 629 C CA . LYS A 1 81 ? 12.463 8.001 -25.619 1.00 70.81 81 LYS A CA 1
ATOM 630 C C . LYS A 1 81 ? 13.555 6.995 -25.988 1.00 70.81 81 LYS A C 1
ATOM 632 O O . LYS A 1 81 ? 14.420 7.325 -26.805 1.00 70.81 81 LYS A O 1
ATOM 637 N N . VAL A 1 82 ? 13.539 5.794 -25.408 1.00 65.81 82 VAL A N 1
ATOM 638 C CA . VAL A 1 82 ? 14.568 4.760 -25.600 1.00 65.81 82 VAL A CA 1
ATOM 639 C C . VAL A 1 82 ? 14.664 4.326 -27.068 1.00 65.81 82 VAL A C 1
ATOM 641 O O . VAL A 1 82 ? 15.778 4.122 -27.555 1.00 65.81 82 VAL A O 1
ATOM 644 N N . THR A 1 83 ? 13.555 4.357 -27.813 1.00 59.47 83 THR A N 1
ATOM 645 C CA . THR A 1 83 ? 13.502 4.084 -29.265 1.00 59.47 83 THR A CA 1
ATOM 646 C C . THR A 1 83 ? 14.404 4.994 -30.111 1.00 59.47 83 THR A C 1
ATOM 648 O O . THR A 1 83 ? 14.795 4.617 -31.210 1.00 59.47 83 THR A O 1
ATOM 651 N N . LYS A 1 84 ? 14.800 6.174 -29.606 1.00 61.88 84 LYS A N 1
ATOM 652 C CA . LYS A 1 84 ? 15.590 7.176 -30.351 1.00 61.88 84 LYS A CA 1
ATOM 653 C C . LYS A 1 84 ? 17.076 7.229 -29.981 1.00 61.88 84 LYS A C 1
ATOM 655 O O . LYS A 1 84 ? 17.807 8.056 -30.521 1.00 61.88 84 LYS A O 1
ATOM 660 N N . THR A 1 85 ? 17.544 6.409 -29.037 1.00 63.41 85 THR A N 1
ATOM 661 C CA . THR A 1 85 ? 18.896 6.548 -28.453 1.00 63.41 85 THR A CA 1
ATOM 662 C C . THR A 1 85 ? 19.807 5.356 -28.742 1.00 63.41 85 THR A C 1
ATOM 664 O O . THR A 1 85 ? 19.340 4.255 -29.026 1.00 63.41 85 THR A O 1
ATOM 667 N N . LYS A 1 86 ? 21.132 5.567 -28.707 1.00 65.19 86 LYS A N 1
ATOM 668 C CA . LYS A 1 86 ? 22.137 4.505 -28.916 1.00 65.19 86 LYS A CA 1
ATOM 669 C C . LYS A 1 86 ? 22.162 3.518 -27.729 1.00 65.19 86 LYS A C 1
ATOM 671 O O . LYS A 1 86 ? 21.907 3.955 -26.606 1.00 65.19 86 LYS A O 1
ATOM 676 N N . PRO A 1 87 ? 22.548 2.241 -27.926 1.00 62.44 87 PRO A N 1
ATOM 677 C CA . PRO A 1 87 ? 22.452 1.174 -26.914 1.00 62.44 87 PRO A CA 1
ATOM 678 C C . PRO A 1 87 ? 23.039 1.509 -25.528 1.00 62.44 87 PRO A C 1
ATOM 680 O O . PRO A 1 87 ? 22.370 1.336 -24.514 1.00 62.44 87 PRO A O 1
ATOM 683 N N . LEU A 1 88 ? 24.245 2.088 -25.467 1.00 62.84 88 LEU A N 1
ATOM 684 C CA . LEU A 1 88 ? 24.891 2.508 -24.208 1.00 62.84 88 LEU A CA 1
ATOM 685 C C . LEU A 1 88 ? 24.115 3.607 -23.456 1.00 62.84 88 LEU A C 1
ATOM 687 O O . LEU A 1 88 ? 24.046 3.600 -22.228 1.00 62.84 88 LEU A O 1
ATOM 691 N N . GLY A 1 89 ? 23.498 4.539 -24.188 1.00 62.31 89 GLY A N 1
ATOM 692 C CA . GLY A 1 89 ? 22.667 5.595 -23.604 1.00 62.31 89 GLY A CA 1
ATOM 693 C C . GLY A 1 89 ? 21.353 5.059 -23.030 1.00 62.31 89 GLY A C 1
ATOM 694 O O . GLY A 1 89 ? 20.906 5.539 -21.988 1.00 62.31 89 GLY A O 1
ATOM 695 N N . ARG A 1 90 ? 20.774 4.026 -23.663 1.00 63.16 90 ARG A N 1
ATOM 696 C CA . ARG A 1 90 ? 19.582 3.321 -23.158 1.00 63.16 90 ARG A CA 1
ATOM 697 C C . ARG A 1 90 ? 19.873 2.654 -21.816 1.00 63.16 90 ARG A C 1
ATOM 699 O O . ARG A 1 90 ? 19.113 2.837 -20.871 1.00 63.16 90 ARG A O 1
ATOM 706 N N . PHE A 1 91 ? 21.006 1.959 -21.711 1.00 62.62 91 PHE A N 1
ATOM 707 C CA . PHE A 1 91 ? 21.397 1.228 -20.504 1.00 62.62 91 PHE A CA 1
ATOM 708 C C . PHE A 1 91 ? 21.583 2.149 -19.286 1.00 62.62 91 PHE A C 1
ATOM 710 O O . PHE A 1 91 ? 21.045 1.893 -18.210 1.00 62.62 91 PHE A O 1
ATOM 717 N N . PHE A 1 92 ? 22.288 3.273 -19.457 1.00 66.06 92 PHE A N 1
ATOM 718 C CA . PHE A 1 92 ? 22.506 4.232 -18.368 1.00 66.06 92 PHE A CA 1
ATOM 719 C C . PHE A 1 92 ? 21.204 4.911 -17.911 1.00 66.06 92 PHE A C 1
ATOM 721 O O . PHE A 1 92 ? 21.005 5.157 -16.718 1.00 66.06 92 PHE A O 1
ATOM 728 N N . MET A 1 93 ? 20.296 5.190 -18.853 1.00 66.81 93 MET A N 1
ATOM 729 C CA . MET A 1 93 ? 18.967 5.712 -18.540 1.00 66.81 93 MET A CA 1
ATOM 730 C C . MET A 1 93 ? 18.108 4.686 -17.789 1.00 66.81 93 MET A C 1
ATOM 732 O O . MET A 1 93 ? 17.538 5.034 -16.755 1.00 66.81 93 MET A O 1
ATOM 736 N N . ALA A 1 94 ? 18.088 3.426 -18.234 1.00 63.88 94 ALA A N 1
ATOM 737 C CA . ALA A 1 94 ? 17.382 2.341 -17.553 1.00 63.88 94 ALA A CA 1
ATOM 738 C C . ALA A 1 94 ? 17.881 2.153 -16.108 1.00 63.88 94 ALA A C 1
ATOM 740 O O . ALA A 1 94 ? 17.072 2.097 -15.185 1.00 63.88 94 ALA A O 1
ATOM 741 N N . GLY A 1 95 ? 19.200 2.167 -15.877 1.00 67.19 95 GLY A N 1
ATOM 742 C CA . GLY A 1 95 ? 19.779 2.028 -14.535 1.00 67.19 95 GLY A CA 1
ATOM 743 C C . GLY A 1 95 ? 19.384 3.147 -13.560 1.00 67.19 95 GLY A C 1
ATOM 744 O O . GLY A 1 95 ? 19.044 2.875 -12.406 1.00 67.19 95 GLY A O 1
ATOM 745 N N . LYS A 1 96 ? 19.364 4.409 -14.014 1.00 69.69 96 LYS A N 1
ATOM 746 C CA . LYS A 1 96 ? 18.924 5.546 -13.179 1.00 69.69 96 LYS A CA 1
ATOM 747 C C . LYS A 1 96 ? 17.457 5.437 -12.776 1.00 69.69 96 LYS A C 1
ATOM 749 O O . LYS A 1 96 ? 17.108 5.734 -11.634 1.00 69.69 96 LYS A O 1
ATOM 754 N N . ILE A 1 97 ? 16.604 5.022 -13.704 1.00 66.06 97 ILE A N 1
ATOM 755 C CA . ILE A 1 97 ? 15.173 4.849 -13.447 1.00 66.06 97 ILE A CA 1
ATOM 756 C C . ILE A 1 97 ? 14.953 3.683 -12.496 1.00 66.06 97 ILE A C 1
ATOM 758 O O . ILE A 1 97 ? 14.206 3.814 -11.532 1.00 66.06 97 ILE A O 1
ATOM 762 N N . LEU A 1 98 ? 15.658 2.577 -12.718 1.00 67.12 98 LEU A N 1
ATOM 763 C CA . LEU A 1 98 ? 15.582 1.406 -11.863 1.00 67.12 98 LEU A CA 1
ATOM 764 C C . LEU A 1 98 ? 15.924 1.744 -10.408 1.00 67.12 98 LEU A C 1
ATOM 766 O O . LEU A 1 98 ? 15.212 1.328 -9.498 1.00 67.12 98 LEU A O 1
ATOM 770 N N . MET A 1 99 ? 16.954 2.567 -10.178 1.00 71.31 99 MET A N 1
ATOM 771 C CA . MET A 1 99 ? 17.264 3.069 -8.836 1.00 71.31 99 MET A CA 1
ATOM 772 C C . MET A 1 99 ? 16.120 3.890 -8.235 1.00 71.31 99 MET A C 1
ATOM 774 O O . MET A 1 99 ? 15.811 3.716 -7.056 1.00 71.31 99 MET A O 1
ATOM 778 N N . LYS A 1 100 ? 15.474 4.763 -9.016 1.00 67.25 100 LYS A N 1
ATOM 779 C CA . LYS A 1 100 ? 14.343 5.575 -8.539 1.00 67.25 100 LYS A CA 1
ATOM 780 C C . LYS A 1 100 ? 13.130 4.716 -8.187 1.00 67.25 100 LYS A C 1
ATOM 782 O O . LYS A 1 100 ? 12.572 4.897 -7.110 1.00 67.25 100 LYS A O 1
ATOM 787 N N . ILE A 1 101 ? 12.773 3.751 -9.036 1.00 65.38 101 ILE A N 1
ATOM 788 C CA . ILE A 1 101 ? 11.657 2.825 -8.788 1.00 65.38 101 ILE A CA 1
ATOM 789 C C . ILE A 1 101 ? 11.949 1.944 -7.578 1.00 65.38 101 ILE A C 1
ATOM 791 O O . ILE A 1 101 ? 11.107 1.833 -6.695 1.00 65.38 101 ILE A O 1
ATOM 795 N N . LYS A 1 102 ? 13.162 1.393 -7.471 1.00 69.75 102 LYS A N 1
ATOM 796 C CA . LYS A 1 102 ? 13.579 0.605 -6.305 1.00 69.75 102 LYS A CA 1
ATOM 797 C C . LYS A 1 102 ? 13.518 1.428 -5.015 1.00 69.75 102 LYS A C 1
ATOM 799 O O . LYS A 1 102 ? 13.024 0.955 -3.994 1.00 69.75 102 LYS A O 1
ATOM 804 N N . THR A 1 103 ? 13.994 2.671 -5.050 1.00 71.50 103 THR A N 1
ATOM 805 C CA . THR A 1 103 ? 13.935 3.578 -3.893 1.00 71.50 103 THR A CA 1
ATOM 806 C C . THR A 1 103 ? 12.485 3.884 -3.514 1.00 71.50 103 THR A C 1
ATOM 808 O O . THR A 1 103 ? 12.111 3.739 -2.356 1.00 71.50 103 THR A O 1
ATOM 811 N N . ALA A 1 104 ? 11.632 4.226 -4.480 1.00 63.44 104 ALA A N 1
ATOM 812 C CA . ALA A 1 104 ? 10.218 4.490 -4.225 1.00 63.44 104 ALA A CA 1
ATOM 813 C C . ALA A 1 104 ? 9.472 3.243 -3.704 1.00 63.44 104 ALA A C 1
ATOM 815 O O . ALA A 1 104 ? 8.723 3.339 -2.735 1.00 63.44 104 ALA A O 1
ATOM 816 N N . GLY A 1 105 ? 9.737 2.066 -4.277 1.00 65.62 105 GLY A N 1
ATOM 817 C CA . GLY A 1 105 ? 9.149 0.794 -3.853 1.00 65.62 105 GLY A CA 1
ATOM 818 C C . GLY A 1 105 ? 9.563 0.378 -2.442 1.00 65.62 105 GLY A C 1
ATOM 819 O O . GLY A 1 105 ? 8.719 -0.006 -1.638 1.00 65.62 105 GLY A O 1
ATOM 820 N N . THR A 1 106 ? 10.845 0.522 -2.091 1.00 73.75 106 THR A N 1
ATOM 821 C CA . THR A 1 106 ? 11.315 0.264 -0.715 1.00 73.75 106 THR A CA 1
ATOM 822 C C . THR A 1 106 ? 10.711 1.229 0.302 1.00 73.75 106 THR A C 1
ATOM 824 O O . THR A 1 106 ? 10.371 0.812 1.410 1.00 73.75 106 THR A O 1
ATOM 827 N N . HIS A 1 107 ? 10.529 2.501 -0.064 1.00 69.38 107 HIS A N 1
ATOM 828 C CA . HIS A 1 107 ? 9.827 3.464 0.780 1.00 69.38 107 HIS A CA 1
ATOM 829 C C . HIS A 1 107 ? 8.357 3.090 0.987 1.00 69.38 107 HIS A C 1
ATOM 831 O O . HIS A 1 107 ? 7.889 3.153 2.121 1.00 69.38 107 HIS A O 1
ATOM 837 N N . LEU A 1 108 ? 7.652 2.666 -0.068 1.00 66.31 108 LEU A N 1
ATOM 838 C CA . LEU A 1 108 ? 6.274 2.193 0.052 1.00 66.31 108 LEU A CA 1
ATOM 839 C C . LEU A 1 108 ? 6.187 0.968 0.960 1.00 66.31 108 LEU A C 1
ATOM 841 O O . LEU A 1 108 ? 5.399 0.992 1.896 1.00 66.31 108 LEU A O 1
ATOM 845 N N . SER A 1 109 ? 7.025 -0.049 0.737 1.00 72.00 109 SER A N 1
ATOM 846 C CA . SER A 1 109 ? 7.034 -1.256 1.574 1.00 72.00 109 SER A CA 1
ATOM 847 C C . SER A 1 109 ? 7.202 -0.899 3.049 1.00 72.00 109 SER A C 1
ATOM 849 O O . SER A 1 109 ? 6.395 -1.304 3.873 1.00 72.00 109 SER A O 1
ATOM 851 N N . ARG A 1 110 ? 8.177 -0.040 3.376 1.00 74.44 110 ARG A N 1
ATOM 852 C CA . ARG A 1 110 ? 8.406 0.396 4.759 1.00 74.44 110 ARG A CA 1
ATOM 853 C C . ARG A 1 110 ? 7.214 1.164 5.340 1.00 74.44 110 ARG A C 1
ATOM 855 O O . ARG A 1 110 ? 6.901 1.000 6.515 1.00 74.44 110 ARG A O 1
ATOM 862 N N . SER A 1 111 ? 6.567 2.021 4.551 1.00 67.69 111 SER A N 1
ATOM 863 C CA . SER A 1 111 ? 5.367 2.739 4.997 1.00 67.69 111 SER A CA 1
ATOM 864 C C . SER A 1 111 ? 4.206 1.784 5.273 1.00 67.69 111 SER A C 1
ATOM 866 O O . SER A 1 111 ? 3.533 1.948 6.287 1.00 67.69 111 SER A O 1
ATOM 868 N N . LEU A 1 112 ? 4.000 0.778 4.417 1.00 68.00 112 LEU A N 1
ATOM 869 C CA . LEU A 1 112 ? 2.974 -0.250 4.606 1.00 68.00 112 LEU A CA 1
ATOM 870 C C . LEU A 1 112 ? 3.254 -1.099 5.844 1.00 68.00 112 LEU A C 1
ATOM 872 O O . LEU A 1 112 ? 2.362 -1.250 6.674 1.00 68.00 112 LEU A O 1
ATOM 876 N N . ASP A 1 113 ? 4.493 -1.556 6.028 1.00 73.81 113 ASP A N 1
ATOM 877 C CA . ASP A 1 113 ? 4.898 -2.332 7.205 1.00 73.81 113 ASP A CA 1
ATOM 878 C C . ASP A 1 113 ? 4.630 -1.551 8.505 1.00 73.81 113 ASP A C 1
ATOM 880 O O . ASP A 1 113 ? 4.060 -2.080 9.461 1.00 73.81 113 ASP A O 1
ATOM 884 N N . ASN A 1 114 ? 4.970 -0.257 8.527 1.00 73.06 114 ASN A N 1
ATOM 885 C CA . ASN A 1 114 ? 4.732 0.613 9.681 1.00 73.06 114 ASN A CA 1
ATOM 886 C C . ASN A 1 114 ? 3.237 0.835 9.962 1.00 73.06 114 ASN A C 1
ATOM 888 O O . ASN A 1 114 ? 2.821 0.873 11.124 1.00 73.06 114 ASN A O 1
ATOM 892 N N . LEU A 1 115 ? 2.421 0.993 8.919 1.00 68.50 115 LEU A N 1
ATOM 893 C CA . LEU A 1 115 ? 0.975 1.173 9.058 1.00 68.50 115 LEU A CA 1
ATOM 894 C C . LEU A 1 115 ? 0.298 -0.107 9.525 1.00 68.50 115 LEU A C 1
ATOM 896 O O . LEU A 1 115 ? -0.483 -0.059 10.468 1.00 68.50 115 LEU A O 1
ATOM 900 N N . MET A 1 116 ? 0.656 -1.252 8.947 1.00 73.00 116 MET A N 1
ATOM 901 C CA . MET A 1 116 ? 0.163 -2.554 9.392 1.00 73.00 116 MET A CA 1
ATOM 902 C C . MET A 1 116 ? 0.535 -2.822 10.852 1.00 73.00 116 MET A C 1
ATOM 904 O O . MET A 1 116 ? -0.310 -3.259 11.631 1.00 73.00 116 MET A O 1
ATOM 908 N N . ALA A 1 117 ? 1.762 -2.487 11.263 1.00 74.19 117 ALA A N 1
ATOM 909 C CA . ALA A 1 117 ? 2.168 -2.578 12.663 1.00 74.19 117 ALA A CA 1
ATOM 910 C C . ALA A 1 117 ? 1.321 -1.667 13.570 1.00 74.19 117 ALA A C 1
ATOM 912 O O . ALA A 1 117 ? 0.897 -2.086 14.646 1.00 74.19 117 ALA A O 1
ATOM 913 N N . THR A 1 118 ? 1.030 -0.442 13.127 1.00 71.69 118 THR A N 1
ATOM 914 C CA . THR A 1 118 ? 0.203 0.517 13.877 1.00 71.69 118 THR A CA 1
ATOM 915 C C . THR A 1 118 ? -1.245 0.038 14.002 1.00 71.69 118 THR A C 1
ATOM 917 O O . THR A 1 118 ? -1.812 0.071 15.094 1.00 71.69 118 THR A O 1
ATOM 920 N N . LEU A 1 119 ? -1.827 -0.473 12.915 1.00 70.56 119 LEU A N 1
ATOM 921 C CA . LEU A 1 119 ? -3.177 -1.037 12.897 1.00 70.56 119 LEU A CA 1
ATOM 922 C C . LEU A 1 119 ? -3.282 -2.271 13.799 1.00 70.56 119 LEU A C 1
ATOM 924 O O . LEU A 1 119 ? -4.211 -2.364 14.597 1.00 70.56 119 LEU A O 1
ATOM 928 N N . ALA A 1 120 ? -2.286 -3.159 13.770 1.00 72.94 120 ALA A N 1
ATOM 929 C CA . ALA A 1 120 ? -2.237 -4.324 14.653 1.00 72.94 120 ALA A CA 1
ATOM 930 C C . ALA A 1 120 ? -2.120 -3.947 16.143 1.00 72.94 120 ALA A C 1
ATOM 932 O O . ALA A 1 120 ? -2.599 -4.678 17.013 1.00 72.94 120 ALA A O 1
ATOM 933 N N . ILE A 1 121 ? -1.471 -2.822 16.465 1.00 72.00 121 ILE A N 1
ATOM 934 C CA . ILE A 1 121 ? -1.420 -2.291 17.836 1.00 72.00 121 ILE A CA 1
ATOM 935 C C . ILE A 1 121 ? -2.780 -1.715 18.238 1.00 72.00 121 ILE A C 1
ATOM 937 O O . ILE A 1 121 ? -3.234 -1.969 19.356 1.00 72.00 121 ILE A O 1
ATOM 941 N N . ARG A 1 122 ? -3.427 -0.962 17.341 1.00 72.19 122 ARG A N 1
ATOM 942 C CA . ARG A 1 122 ? -4.749 -0.368 17.573 1.00 72.19 122 ARG A CA 1
ATOM 943 C C . ARG A 1 122 ? -5.798 -1.441 17.864 1.00 72.19 122 ARG A C 1
ATOM 945 O O . ARG A 1 122 ? -6.430 -1.379 18.911 1.00 72.19 122 ARG A O 1
ATOM 952 N N . ASP A 1 123 ? -5.869 -2.474 17.030 1.00 74.31 123 ASP A N 1
ATOM 953 C CA . ASP A 1 123 ? -6.802 -3.597 17.192 1.00 74.31 123 ASP A CA 1
ATOM 954 C C . ASP A 1 123 ? -6.640 -4.305 18.554 1.00 74.31 123 ASP A C 1
ATOM 956 O O . ASP A 1 123 ? -7.603 -4.542 19.287 1.00 74.31 123 ASP A O 1
ATOM 960 N N . ARG A 1 124 ? -5.393 -4.533 18.994 1.00 77.06 124 ARG A N 1
ATOM 961 C CA . ARG A 1 124 ? -5.120 -5.093 20.332 1.00 77.06 124 ARG A CA 1
ATOM 962 C C . ARG A 1 124 ? -5.536 -4.184 21.484 1.00 77.06 124 ARG A C 1
ATOM 964 O O . ARG A 1 124 ? -5.792 -4.683 22.583 1.00 77.06 124 ARG A O 1
ATOM 971 N N . ASN A 1 125 ? -5.503 -2.869 21.301 1.00 77.75 125 ASN A N 1
ATOM 972 C CA . ASN A 1 125 ? -5.919 -1.926 22.335 1.00 77.75 125 ASN A CA 1
ATOM 973 C C . ASN A 1 125 ? -7.442 -1.862 22.425 1.00 77.75 125 ASN A C 1
ATOM 975 O O . ASN A 1 125 ? -7.970 -1.911 23.534 1.00 77.75 125 ASN A O 1
ATOM 979 N N . ASP A 1 126 ? -8.126 -1.863 21.284 1.00 79.44 126 ASP A N 1
ATOM 980 C CA . ASP A 1 126 ? -9.586 -1.885 21.219 1.00 79.44 126 ASP A CA 1
ATOM 981 C C . ASP A 1 126 ? -10.136 -3.169 21.867 1.00 79.44 126 ASP A C 1
ATOM 983 O O . ASP A 1 126 ? -11.000 -3.108 22.744 1.00 79.44 126 ASP A O 1
ATOM 987 N N . MET A 1 127 ? -9.539 -4.329 21.565 1.00 78.62 127 MET A N 1
ATOM 988 C CA . MET A 1 127 ? -9.886 -5.605 22.209 1.00 78.62 127 MET A CA 1
ATOM 989 C C . MET A 1 127 ? -9.636 -5.609 23.723 1.00 78.62 127 MET A C 1
ATOM 991 O O . MET A 1 127 ? -10.423 -6.178 24.483 1.00 78.62 127 MET A O 1
ATOM 995 N N . ARG A 1 128 ? -8.551 -4.972 24.187 1.00 85.25 128 ARG A N 1
ATOM 996 C CA . ARG A 1 128 ? -8.289 -4.819 25.627 1.00 85.25 128 ARG A CA 1
ATOM 997 C C . ARG A 1 128 ? -9.349 -3.951 26.292 1.00 85.25 128 ARG A C 1
ATOM 999 O O . ARG A 1 128 ? -9.886 -4.361 27.315 1.00 85.25 128 ARG A O 1
ATOM 1006 N N . HIS A 1 129 ? -9.695 -2.818 25.688 1.00 86.75 129 HIS A N 1
ATOM 1007 C CA . HIS A 1 129 ? -10.712 -1.929 26.234 1.00 86.75 129 HIS A CA 1
ATOM 1008 C C . HIS A 1 129 ? -12.079 -2.618 26.340 1.00 86.75 129 HIS A C 1
ATOM 1010 O O . HIS A 1 129 ? -12.724 -2.528 27.387 1.00 86.75 129 HIS A O 1
ATOM 1016 N N . LEU A 1 130 ? -12.489 -3.354 25.301 1.00 86.31 130 LEU A N 1
ATOM 1017 C CA . LEU A 1 130 ? -13.759 -4.082 25.286 1.00 86.31 130 LEU A CA 1
ATOM 1018 C C . LEU A 1 130 ? -13.813 -5.158 26.382 1.00 86.31 130 LEU A C 1
ATOM 1020 O O . LEU A 1 130 ? -14.823 -5.323 27.071 1.00 86.31 130 LEU A O 1
ATOM 1024 N N . ARG A 1 131 ? -12.702 -5.882 26.575 1.00 85.88 131 ARG A N 1
ATOM 1025 C CA . ARG A 1 131 ? -12.567 -6.875 27.646 1.00 85.88 131 ARG A CA 1
ATOM 1026 C C . ARG A 1 131 ? -12.670 -6.224 29.022 1.00 85.88 131 ARG A C 1
ATOM 1028 O O . ARG A 1 131 ? -13.366 -6.754 29.883 1.00 85.88 131 ARG A O 1
ATOM 1035 N N . ASP A 1 132 ? -11.996 -5.099 29.225 1.00 90.38 132 ASP A N 1
ATOM 1036 C CA . ASP A 1 132 ? -11.982 -4.413 30.514 1.00 90.38 132 ASP A CA 1
ATOM 1037 C C . ASP A 1 132 ? -13.381 -3.852 30.852 1.00 90.38 132 ASP A C 1
ATOM 1039 O O . ASP A 1 132 ? -13.859 -4.067 31.963 1.00 90.38 132 ASP A O 1
ATOM 1043 N N . GLN A 1 133 ? -14.107 -3.288 29.874 1.00 91.38 133 GLN A N 1
ATOM 1044 C CA . GLN A 1 133 ? -15.525 -2.914 30.034 1.00 91.38 133 GLN A CA 1
ATOM 1045 C C . GLN A 1 133 ? -16.410 -4.117 30.383 1.00 91.38 133 GLN A C 1
ATOM 1047 O O . GLN A 1 133 ? -17.270 -4.040 31.260 1.00 91.38 133 GLN A O 1
ATOM 1052 N N . THR A 1 134 ? -16.192 -5.252 29.716 1.00 88.50 134 THR A N 1
ATOM 1053 C CA . THR A 1 134 ? -16.950 -6.482 29.987 1.00 88.50 134 THR A CA 1
ATOM 1054 C C . THR A 1 134 ? -16.711 -6.971 31.417 1.00 88.50 134 THR A C 1
ATOM 1056 O O . THR A 1 134 ? -17.657 -7.347 32.107 1.00 88.50 134 THR A O 1
ATOM 1059 N N . LEU A 1 135 ? -15.462 -6.937 31.893 1.00 91.88 135 LEU A N 1
ATOM 1060 C CA . LEU A 1 135 ? -15.117 -7.297 33.271 1.00 91.88 135 LEU A CA 1
ATOM 1061 C C . LEU A 1 135 ? -15.767 -6.355 34.289 1.00 91.88 135 LEU A C 1
ATOM 1063 O O . LEU A 1 135 ? -16.248 -6.815 35.324 1.00 91.88 135 LEU A O 1
ATOM 1067 N N . GLU A 1 136 ? -15.821 -5.061 33.988 1.00 95.00 136 GLU A N 1
ATOM 1068 C CA . GLU A 1 136 ? -16.450 -4.055 34.843 1.00 95.00 136 GLU A CA 1
ATOM 1069 C C . GLU A 1 136 ? -17.959 -4.316 35.005 1.00 95.00 136 GLU A C 1
ATOM 1071 O O . GLU A 1 136 ? -18.470 -4.347 36.127 1.00 95.00 136 GLU A O 1
ATOM 1076 N N . ILE A 1 137 ? -18.651 -4.635 33.904 1.00 95.50 137 ILE A N 1
ATOM 1077 C CA . ILE A 1 137 ? -20.069 -5.029 33.914 1.00 95.50 137 ILE A CA 1
ATOM 1078 C C . ILE A 1 137 ? -20.273 -6.326 34.709 1.00 95.50 137 ILE A C 1
ATOM 1080 O O . ILE A 1 137 ? -21.160 -6.395 35.563 1.00 95.50 137 ILE A O 1
ATOM 1084 N N . CYS A 1 138 ? -19.450 -7.350 34.470 1.00 90.06 138 CYS A N 1
ATOM 1085 C CA . CYS A 1 138 ? -19.531 -8.618 35.199 1.00 90.06 138 CYS A CA 1
ATOM 1086 C C . CYS A 1 138 ? -19.361 -8.421 36.715 1.00 90.06 138 CYS A C 1
ATOM 1088 O O . CYS A 1 138 ? -20.122 -8.992 37.497 1.00 90.06 138 CYS A O 1
ATOM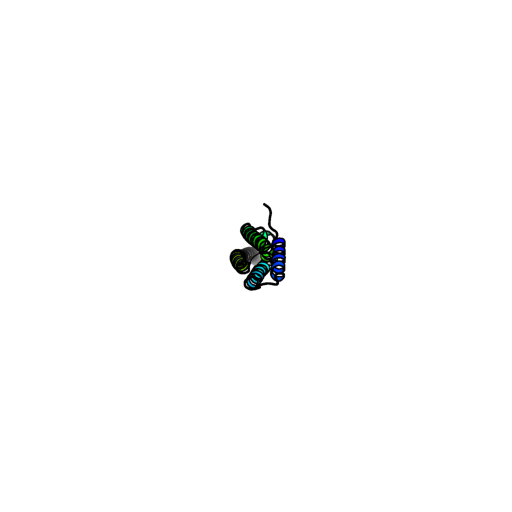 1090 N N . ASN A 1 139 ? -18.412 -7.582 37.138 1.00 93.81 139 ASN A N 1
ATOM 1091 C CA . ASN A 1 139 ? -18.197 -7.267 38.551 1.00 93.81 139 ASN A CA 1
ATOM 1092 C C . ASN A 1 139 ? -19.387 -6.520 39.168 1.00 93.81 139 ASN A C 1
ATOM 1094 O O . ASN A 1 139 ? -19.797 -6.844 40.283 1.00 93.81 139 ASN A O 1
ATOM 1098 N N . ALA A 1 140 ? -19.978 -5.563 38.447 1.00 93.50 140 ALA A N 1
ATOM 1099 C CA . ALA A 1 140 ? -21.171 -4.857 38.911 1.00 93.50 140 ALA A CA 1
ATOM 1100 C C . ALA A 1 140 ? -22.354 -5.819 39.129 1.00 93.50 140 ALA A C 1
ATOM 1102 O O . ALA A 1 140 ? -23.011 -5.770 40.170 1.00 93.50 140 ALA A O 1
ATOM 1103 N N . LEU A 1 141 ? -22.578 -6.748 38.193 1.00 90.44 141 LEU A N 1
ATOM 1104 C CA . LEU A 1 141 ? -23.626 -7.767 38.308 1.00 90.44 141 LEU A CA 1
ATOM 1105 C C . LEU A 1 141 ? -23.391 -8.718 39.490 1.00 90.44 141 LEU A C 1
ATOM 1107 O O . LEU A 1 141 ? -24.334 -9.043 40.216 1.00 90.44 141 LEU A O 1
ATOM 1111 N N . LEU A 1 142 ? -22.143 -9.144 39.714 1.00 93.88 142 LEU A N 1
ATOM 1112 C CA . LEU A 1 142 ? -21.780 -9.983 40.860 1.00 93.88 142 LEU A CA 1
ATOM 1113 C C . LEU A 1 142 ? -22.039 -9.266 42.189 1.00 93.88 142 LEU A C 1
ATOM 1115 O O . LEU A 1 142 ? -22.643 -9.858 43.085 1.00 93.88 142 LEU A O 1
ATOM 1119 N N . ASN A 1 143 ? -21.657 -7.992 42.300 1.00 94.62 143 ASN A N 1
ATOM 1120 C CA . ASN A 1 143 ? -21.901 -7.191 43.501 1.00 94.62 143 ASN A CA 1
ATOM 1121 C C . ASN A 1 143 ? -23.399 -7.020 43.777 1.00 94.62 143 ASN A C 1
ATOM 1123 O O . ASN A 1 143 ? -23.839 -7.281 44.896 1.00 94.62 143 ASN A O 1
ATOM 1127 N N . MET A 1 144 ? -24.205 -6.700 42.757 1.00 93.62 144 MET A N 1
ATOM 1128 C CA . MET A 1 144 ? -25.665 -6.631 42.904 1.00 93.62 144 MET A CA 1
ATOM 1129 C C . MET A 1 144 ? -26.252 -7.961 43.390 1.00 93.62 144 MET A C 1
ATOM 1131 O O . MET A 1 144 ? -27.140 -7.982 44.245 1.00 93.62 144 MET A O 1
ATOM 1135 N N . ARG A 1 145 ? -25.764 -9.096 42.870 1.00 90.06 145 ARG A N 1
ATOM 1136 C CA . ARG A 1 145 ? -26.254 -10.412 43.295 1.00 90.06 145 ARG A CA 1
ATOM 1137 C C . ARG A 1 145 ? -25.850 -10.740 44.732 1.00 90.06 145 ARG A C 1
ATOM 1139 O O . ARG A 1 145 ? -26.650 -11.326 45.463 1.00 90.06 145 ARG A O 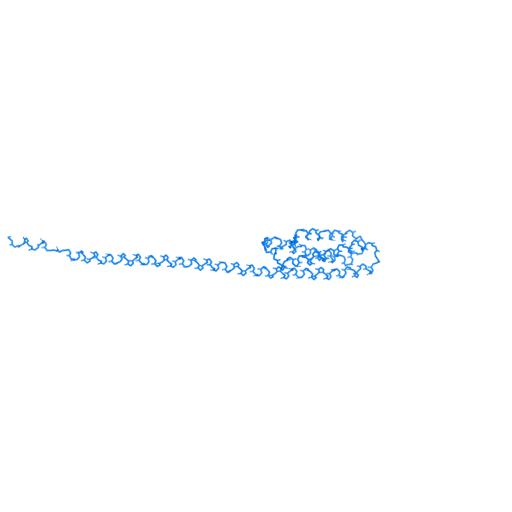1
ATOM 1146 N N . LEU A 1 146 ? -24.649 -10.339 45.144 1.00 93.69 146 LEU A N 1
ATOM 1147 C CA . LEU A 1 146 ? -24.170 -10.480 46.517 1.00 93.69 146 LEU A CA 1
ATOM 1148 C C . LEU A 1 146 ? -25.022 -9.650 47.491 1.00 93.69 146 LEU A C 1
ATOM 1150 O O . LEU A 1 146 ? -25.428 -10.145 48.541 1.00 93.69 146 LEU A O 1
ATOM 1154 N N . GLU A 1 147 ? -25.354 -8.410 47.127 1.00 94.50 147 GLU A N 1
ATOM 1155 C CA . GLU A 1 147 ? -26.237 -7.541 47.911 1.00 94.50 147 GLU A CA 1
ATOM 1156 C C . GLU A 1 147 ? -27.646 -8.127 48.054 1.00 94.50 147 GLU A C 1
ATOM 1158 O O . GLU A 1 147 ? -28.193 -8.135 49.160 1.00 94.50 147 GLU A O 1
ATOM 1163 N N . GLN A 1 148 ? -28.210 -8.681 46.973 1.00 90.38 148 GLN A N 1
ATOM 1164 C CA . GLN A 1 148 ? -29.496 -9.389 47.008 1.00 90.38 148 GLN A CA 1
ATOM 1165 C C . GLN A 1 148 ? -29.460 -10.589 47.963 1.00 90.38 148 GLN A C 1
ATOM 1167 O O . GLN A 1 148 ? -30.361 -10.739 48.788 1.00 90.38 148 GLN A O 1
ATOM 1172 N N . LEU A 1 149 ? -28.411 -11.417 47.899 1.00 89.25 149 LEU A N 1
ATOM 1173 C CA . LEU A 1 149 ? -28.228 -12.558 48.805 1.00 89.25 149 LEU A CA 1
ATOM 1174 C C . LEU A 1 149 ? -28.118 -12.111 50.270 1.00 89.25 149 LEU A C 1
ATOM 1176 O O . LEU A 1 149 ? -28.783 -12.673 51.141 1.00 89.25 149 LEU A O 1
ATOM 1180 N N . ASN A 1 150 ? -27.348 -11.057 50.542 1.00 91.50 150 ASN A N 1
ATOM 1181 C CA . ASN A 1 150 ? -27.215 -10.490 51.884 1.00 91.50 150 ASN A CA 1
ATOM 1182 C C . ASN A 1 150 ? -28.535 -9.894 52.398 1.00 91.50 150 ASN A C 1
ATOM 1184 O O . ASN A 1 150 ? -28.841 -9.977 53.589 1.00 91.50 150 ASN A O 1
ATOM 1188 N N . ALA A 1 151 ? -29.338 -9.277 51.528 1.00 91.06 151 ALA A N 1
ATOM 1189 C CA . ALA A 1 151 ? -30.671 -8.794 51.881 1.00 91.06 151 ALA A CA 1
ATOM 1190 C C . ALA A 1 151 ? -31.624 -9.952 52.219 1.00 91.06 151 ALA A C 1
ATOM 1192 O O . ALA A 1 151 ? -32.289 -9.902 53.252 1.00 91.06 151 ALA A O 1
ATOM 1193 N N . MET A 1 152 ? -31.631 -11.018 51.412 1.00 90.06 152 MET A N 1
ATOM 1194 C CA . MET A 1 152 ? -32.432 -12.219 51.673 1.00 90.06 152 MET A CA 1
ATOM 1195 C C . MET A 1 152 ? -32.042 -12.895 52.991 1.00 90.06 152 MET A C 1
ATOM 1197 O O . MET A 1 152 ? -32.916 -13.218 53.790 1.00 90.06 152 MET A O 1
ATOM 1201 N N . SER A 1 153 ? -30.742 -13.051 53.256 1.00 91.25 153 SER A N 1
ATOM 1202 C CA . SER A 1 153 ? -30.245 -13.644 54.505 1.00 91.25 153 SER A CA 1
ATOM 1203 C C . SER A 1 153 ? -30.678 -12.847 55.744 1.00 91.25 153 SER A C 1
ATOM 1205 O O . SER A 1 153 ? -31.072 -13.424 56.763 1.00 91.25 153 SER A O 1
ATOM 1207 N N . ARG A 1 154 ? -30.673 -11.508 55.654 1.00 92.38 154 ARG A N 1
ATOM 1208 C CA . ARG A 1 154 ? -31.183 -10.633 56.722 1.00 92.38 154 ARG A CA 1
ATOM 1209 C C . ARG A 1 154 ? -32.688 -10.796 56.930 1.00 92.38 154 ARG A C 1
ATOM 1211 O O . ARG A 1 154 ? -33.113 -10.923 58.075 1.00 92.38 154 ARG A O 1
ATOM 1218 N N . ALA A 1 155 ? -33.469 -10.839 55.851 1.00 89.31 155 ALA A N 1
ATOM 1219 C CA . ALA A 1 155 ? -34.915 -11.045 55.923 1.00 89.31 155 ALA A CA 1
ATOM 1220 C C . ALA A 1 155 ? -35.272 -12.411 56.537 1.00 89.31 155 ALA A C 1
ATOM 1222 O O . ALA A 1 155 ? -36.133 -12.481 57.410 1.00 89.31 155 ALA A O 1
ATOM 1223 N N . GLU A 1 156 ? -34.567 -13.482 56.154 1.00 87.88 156 GLU A N 1
ATOM 1224 C CA . GLU A 1 156 ? -34.741 -14.811 56.756 1.00 87.88 156 GLU A CA 1
ATOM 1225 C C . GLU A 1 156 ? -34.438 -14.786 58.260 1.00 87.88 156 GLU A C 1
ATOM 1227 O O . GLU A 1 156 ? -35.216 -15.293 59.067 1.00 87.88 156 GLU A O 1
ATOM 1232 N N . SER A 1 157 ? -33.326 -14.156 58.649 1.00 88.69 157 SER A N 1
ATOM 1233 C CA . SER A 1 157 ? -32.940 -14.027 60.058 1.00 88.69 157 SER A CA 1
ATOM 1234 C C . SER A 1 157 ? -33.987 -13.267 60.878 1.00 88.69 157 SER A C 1
ATOM 1236 O O . SER A 1 157 ? -34.214 -13.597 62.041 1.00 88.69 157 SER A O 1
ATOM 1238 N N . GLN A 1 158 ? -34.628 -12.256 60.287 1.00 87.88 158 GLN A N 1
ATOM 1239 C CA . GLN A 1 158 ? -35.676 -11.472 60.935 1.00 87.88 158 GLN A CA 1
ATOM 1240 C C . GLN A 1 158 ? -36.978 -12.271 61.087 1.00 87.88 158 GLN A C 1
ATOM 1242 O O . GLN A 1 158 ? -37.506 -12.347 62.194 1.00 87.88 158 GLN A O 1
ATOM 1247 N N . LEU A 1 159 ? -37.421 -12.959 60.028 1.00 84.81 159 LEU A N 1
ATOM 1248 C CA . LEU A 1 159 ? -38.582 -13.859 60.071 1.00 84.81 159 LEU A CA 1
ATOM 1249 C C . LEU A 1 159 ? -38.416 -14.973 61.113 1.00 84.81 159 LEU A C 1
ATOM 1251 O O . LEU A 1 159 ? -39.354 -15.275 61.844 1.00 84.81 159 LEU A O 1
ATOM 1255 N N . ARG A 1 160 ? -37.218 -15.567 61.225 1.00 80.56 160 ARG A N 1
ATOM 1256 C CA . ARG A 1 160 ? -36.926 -16.578 62.258 1.00 80.56 160 ARG A CA 1
ATOM 1257 C C . ARG A 1 160 ? -37.122 -16.028 63.671 1.00 80.56 160 ARG A C 1
ATOM 1259 O O . ARG A 1 160 ? -37.746 -16.697 64.485 1.00 80.56 160 ARG A O 1
ATOM 1266 N N . ARG A 1 161 ? -36.649 -14.807 63.949 1.00 81.38 161 ARG A N 1
ATOM 1267 C CA . ARG A 1 161 ? -36.864 -14.161 65.255 1.00 81.38 161 ARG A CA 1
ATOM 1268 C C . ARG A 1 161 ? -38.345 -13.898 65.518 1.00 81.38 161 ARG A C 1
ATOM 1270 O O . ARG A 1 161 ? -38.809 -14.149 66.619 1.00 81.38 161 ARG A O 1
ATOM 1277 N N . GLU A 1 162 ? -39.095 -13.418 64.531 1.00 78.06 162 GLU A N 1
ATOM 1278 C CA . GLU A 1 162 ? -40.539 -13.165 64.679 1.00 78.06 162 GLU A CA 1
ATOM 1279 C C . GLU A 1 162 ? -41.340 -14.458 64.931 1.00 78.06 162 GLU A C 1
ATOM 1281 O O . GLU A 1 162 ? -42.293 -14.460 65.712 1.00 78.06 162 GLU A O 1
ATOM 1286 N N . LEU A 1 163 ? -40.921 -15.577 64.333 1.00 72.50 163 LEU A N 1
ATOM 1287 C CA . LEU A 1 163 ? -41.502 -16.901 64.576 1.00 72.50 163 LEU A CA 1
ATOM 1288 C C . LEU A 1 163 ? -41.136 -17.469 65.956 1.00 72.50 163 LEU A C 1
ATOM 1290 O O . LEU A 1 163 ? -41.988 -18.076 66.595 1.00 72.50 163 LEU A O 1
ATOM 1294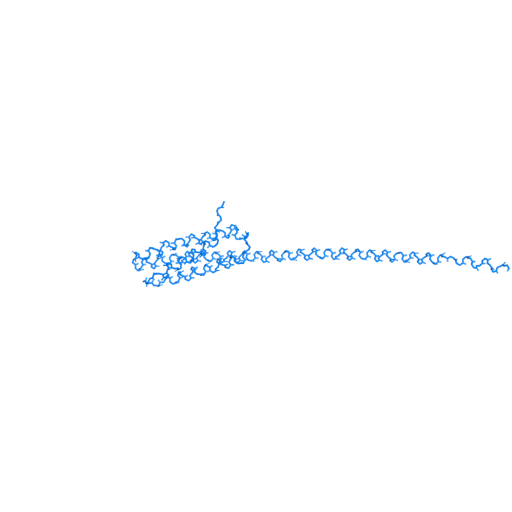 N N . GLU A 1 164 ? -39.912 -17.255 66.448 1.00 64.44 164 GLU A N 1
ATOM 1295 C CA . GLU A 1 164 ? -39.506 -17.648 67.812 1.00 64.44 164 GLU A CA 1
ATOM 1296 C C . GLU A 1 164 ? -40.193 -16.809 68.903 1.00 64.44 164 GLU A C 1
ATOM 1298 O O . GLU A 1 164 ? -40.377 -17.279 70.025 1.00 64.44 164 GLU A O 1
ATOM 1303 N N . VAL A 1 165 ? -40.590 -15.575 68.578 1.00 55.81 165 VAL A N 1
ATOM 1304 C CA . VAL A 1 165 ? -41.296 -14.653 69.484 1.00 55.81 165 VAL A CA 1
ATOM 1305 C C . VAL A 1 165 ? -42.824 -14.776 69.355 1.00 55.81 165 VAL A C 1
ATOM 1307 O O . VAL A 1 165 ? -43.535 -14.227 70.192 1.00 55.81 165 VAL A O 1
ATOM 1310 N N . SER A 1 166 ? -43.348 -15.532 68.377 1.00 47.00 166 SER A N 1
ATOM 1311 C CA . SER A 1 166 ? -44.774 -15.888 68.314 1.00 47.00 166 SER A CA 1
ATOM 1312 C C . SER A 1 166 ? -45.110 -16.783 69.501 1.00 47.00 166 SER A C 1
ATOM 1314 O O . SER A 1 166 ? -44.689 -17.943 69.554 1.00 47.00 166 SER A O 1
ATOM 1316 N N . PRO A 1 167 ? -45.804 -16.247 70.510 1.00 47.16 167 PRO A N 1
ATOM 1317 C CA . PRO A 1 167 ? -45.751 -16.854 71.803 1.00 47.16 167 PRO A CA 1
ATOM 1318 C C . PRO A 1 167 ? -46.746 -18.006 71.851 1.00 47.16 167 PRO A C 1
ATOM 1320 O O . PRO A 1 167 ? -47.936 -17.864 71.584 1.00 47.16 167 PRO A O 1
ATOM 1323 N N . THR A 1 168 ? -46.274 -19.119 72.387 1.00 49.19 168 THR A N 1
ATOM 1324 C CA . THR A 1 168 ? -47.048 -20.112 73.139 1.00 49.19 168 THR A CA 1
ATOM 1325 C C . THR A 1 168 ? -47.829 -19.504 74.330 1.00 49.19 168 THR A C 1
ATOM 1327 O O . THR A 1 168 ? -48.257 -20.236 75.221 1.00 49.19 168 THR A O 1
ATOM 1330 N N . GLN A 1 169 ? -48.053 -18.181 74.370 1.00 47.22 169 GLN A N 1
ATOM 1331 C CA . GLN A 1 169 ? -48.761 -17.470 75.438 1.00 47.22 169 GLN A CA 1
ATOM 1332 C C . GLN A 1 169 ? -50.268 -17.739 75.458 1.00 47.22 169 GLN A C 1
ATOM 1334 O O . GLN A 1 169 ? -50.864 -17.574 76.516 1.00 47.22 169 GLN A O 1
ATOM 1339 N N . ASP A 1 170 ? -50.870 -18.254 74.383 1.00 47.44 170 ASP A N 1
ATOM 1340 C CA . ASP A 1 170 ? -52.293 -18.627 74.409 1.00 47.44 170 ASP A CA 1
ATOM 1341 C C . ASP A 1 170 ? -52.560 -20.055 74.919 1.00 47.44 170 ASP A C 1
ATOM 1343 O O . ASP A 1 170 ? -53.710 -20.406 75.162 1.00 47.44 170 ASP A O 1
ATOM 1347 N N . PHE A 1 171 ? -51.532 -20.886 75.149 1.00 46.84 171 PHE A N 1
ATOM 1348 C CA . PHE A 1 171 ? -51.742 -22.287 75.562 1.00 46.84 171 PHE A CA 1
ATOM 1349 C C . PHE A 1 171 ? -51.585 -22.565 77.065 1.00 46.84 171 PHE A C 1
ATOM 1351 O O . PHE A 1 171 ? -51.947 -23.648 77.521 1.00 46.84 171 PHE A O 1
ATOM 1358 N N . GLN A 1 172 ? -51.083 -21.614 77.863 1.00 43.78 172 GLN A N 1
ATOM 1359 C CA . GLN A 1 172 ? -50.969 -21.784 79.324 1.00 43.78 172 GLN A CA 1
ATOM 1360 C C . GLN A 1 172 ? -52.064 -21.076 80.134 1.00 43.78 172 GLN A C 1
ATOM 1362 O O . GLN A 1 172 ? -52.204 -21.359 81.321 1.00 43.78 172 GLN A O 1
ATOM 1367 N N . ALA A 1 173 ? -52.897 -20.237 79.510 1.00 48.00 173 ALA A N 1
ATOM 1368 C CA . ALA A 1 173 ? -54.037 -19.611 80.186 1.00 48.00 173 ALA A CA 1
ATOM 1369 C C . ALA A 1 173 ? -55.274 -20.532 80.305 1.00 48.00 173 ALA A C 1
ATOM 1371 O O . ALA A 1 173 ? -56.191 -20.222 81.058 1.00 48.00 173 ALA A O 1
ATOM 1372 N N . THR A 1 174 ? -55.311 -21.674 79.605 1.00 47.62 174 THR A N 1
ATOM 1373 C CA . THR A 1 174 ? -56.484 -22.578 79.572 1.00 47.62 174 THR A CA 1
ATOM 1374 C C . THR A 1 174 ? -56.334 -23.840 80.435 1.00 47.62 174 THR A C 1
ATOM 1376 O O . THR A 1 174 ? -57.261 -24.635 80.509 1.00 47.62 174 THR A O 1
ATOM 1379 N N . LEU A 1 175 ? -55.195 -24.049 81.109 1.00 46.72 175 LEU A N 1
ATOM 1380 C CA . LEU A 1 175 ? -54.948 -25.240 81.950 1.00 46.72 175 LEU A CA 1
ATOM 1381 C C . LEU A 1 175 ? -55.101 -24.990 83.466 1.00 46.72 175 LEU A C 1
ATOM 1383 O O . LEU A 1 175 ? -54.743 -25.853 84.264 1.00 46.72 175 LEU A O 1
ATOM 1387 N N . GLN A 1 176 ? -55.635 -23.832 83.875 1.00 45.16 176 GLN A N 1
ATOM 1388 C CA . GLN A 1 176 ? -55.971 -23.517 85.276 1.00 45.16 176 GLN A CA 1
ATOM 1389 C C . GLN A 1 176 ? -57.468 -23.218 85.501 1.00 45.16 176 GLN A C 1
ATOM 1391 O O . GLN A 1 176 ? -57.807 -22.387 86.345 1.00 45.16 176 GLN A O 1
ATOM 1396 N N . GLN A 1 177 ? -58.372 -23.886 84.777 1.00 42.59 177 GLN A N 1
ATOM 1397 C CA . GLN A 1 177 ? -59.802 -23.917 85.122 1.00 42.59 177 GLN A CA 1
ATOM 1398 C C . GLN A 1 177 ? -60.297 -25.348 85.288 1.00 42.59 177 GLN A C 1
ATOM 1400 O O . GLN A 1 177 ? -59.979 -26.180 84.411 1.00 42.59 177 GLN A O 1
#

Radius of gyration: 38.14 Å; chains: 1; bounding box: 85×44×116 Å

InterPro domains:
  IPR036537 Adaptor protein Cbl, N-terminal domain superfamily [G3DSA:1.20.930.20] (2-121)
  IPR054000 Mixed lineage kinase domain-like, N-terminal domain [PF22215] (6-129)
  IPR059179 MLKL-like, MCAfunc domain [cd21037] (7-144)

Sequence (177 aa):
MEFFTIGAVITLCAHVWEAVDMIEDSKLGLDHLAQQVHNVQDKLIEAQDLLPQDELKSESVQKAIKGIQDALRECHKVVCKVTKTKPLGRFFMAGKILMKIKTAGTHLSRSLDNLMATLAIRDRNDMRHLRDQTLEICNALLNMRLEQLNAMSRAESQLRRELEVSPTQDFQATLQQ

Secondary structure (DSSP, 8-state):
-PPPPHHHHHHHHHHHHHHHHT--S--TTHHHHHHHHHHHHHHHHHHHHHS-TTGGGSHHHHHHHHHHHHHHHHHHHHHHHHTTS-HHHHHHHHHHHHHHHHHHHHHHHHHHHHHHHHHHHHHHHHHHHHHHHHHHHHHHHHHHHHHHHHHHHHHHHHHHHHHHHS-GGGSSSSS--

Foldseek 3Di:
DDFDDLVVLLVLLVLLLVLLVPPPPDCPLSVLLNVLSVLLSVLSVVCVVVDDPVVCRDPLNRVLSVLSSVLSVLSNVVSVVLVPDDPVVSNVSSVVSSVSSNVSSVSSVVSSVVVVVVVVVVVVVVVVVVVVVVVVVVVVVVVVVVVVVVVVVVVVVVVVVVVVVPDPVVVVVPPPD